Protein AF-A0A7X9A0E1-F1 (afdb_monomer_lite)

Radius of gyration: 15.58 Å; chains: 1; bounding box: 26×31×44 Å

Foldseek 3Di:
DDPPPPDPVVVLVVVCVPDVDDDPLAADPVLVCCCVVVVDDDDDDDDDPCNVVSNVVVD

Structure (mmCIF, N/CA/C/O backbone):
data_AF-A0A7X9A0E1-F1
#
_entry.id   AF-A0A7X9A0E1-F1
#
loop_
_atom_site.group_PDB
_atom_site.id
_atom_site.type_symbol
_atom_site.label_atom_id
_atom_site.label_alt_id
_atom_site.label_comp_id
_atom_site.label_asym_id
_atom_site.label_entity_id
_atom_site.label_seq_id
_atom_site.pdbx_PD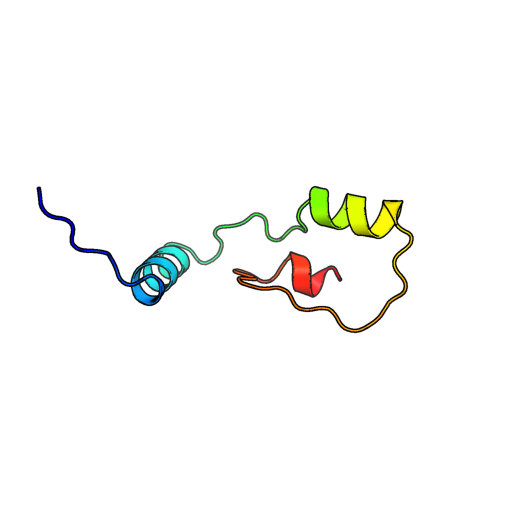B_ins_code
_atom_site.Cartn_x
_atom_site.Cartn_y
_atom_site.Cartn_z
_atom_site.occupancy
_atom_site.B_iso_or_equiv
_atom_site.auth_seq_id
_atom_site.auth_comp_id
_atom_site.auth_asym_id
_atom_site.auth_atom_id
_atom_site.pdbx_PDB_model_num
ATOM 1 N N . MET A 1 1 ? -4.655 23.909 26.050 1.00 47.38 1 MET A N 1
ATOM 2 C CA . MET A 1 1 ? -4.986 23.099 24.866 1.00 47.38 1 MET A CA 1
ATOM 3 C C . MET A 1 1 ? -4.374 21.742 25.113 1.00 47.38 1 MET A C 1
ATOM 5 O O . MET A 1 1 ? -3.188 21.700 25.409 1.00 47.38 1 MET A O 1
ATOM 9 N N . ASP A 1 2 ? -5.191 20.698 25.143 1.00 52.84 2 ASP A N 1
ATOM 10 C CA . ASP A 1 2 ? -4.731 19.332 25.372 1.00 52.84 2 ASP A CA 1
ATOM 11 C C . ASP A 1 2 ? -4.203 18.777 24.044 1.00 52.84 2 ASP A C 1
ATOM 13 O O . ASP A 1 2 ? -4.947 18.689 23.072 1.00 52.84 2 ASP A O 1
ATOM 17 N N . THR A 1 3 ? -2.899 18.524 23.967 1.00 58.09 3 THR A N 1
ATOM 18 C CA . THR A 1 3 ? -2.225 17.959 22.790 1.00 58.09 3 THR A CA 1
ATOM 19 C C . THR A 1 3 ? -1.774 16.542 23.111 1.00 58.09 3 THR A C 1
ATOM 21 O O . THR A 1 3 ? -0.588 16.222 23.011 1.00 58.09 3 THR A O 1
ATOM 24 N N . THR A 1 4 ? -2.697 15.694 23.558 1.00 70.50 4 THR A N 1
ATOM 25 C CA . THR A 1 4 ? -2.444 14.256 23.631 1.00 70.50 4 THR A CA 1
ATOM 26 C C . THR A 1 4 ? -2.255 13.747 22.206 1.00 70.50 4 THR A C 1
ATOM 28 O O . THR A 1 4 ? -3.195 13.568 21.437 1.00 70.50 4 THR A O 1
ATOM 31 N N . GLN A 1 5 ? -0.991 13.598 21.812 1.00 75.88 5 GLN A N 1
ATOM 32 C CA . GLN A 1 5 ? -0.634 12.968 20.554 1.00 75.88 5 GLN A CA 1
ATOM 33 C C . GLN A 1 5 ? -1.054 11.503 20.646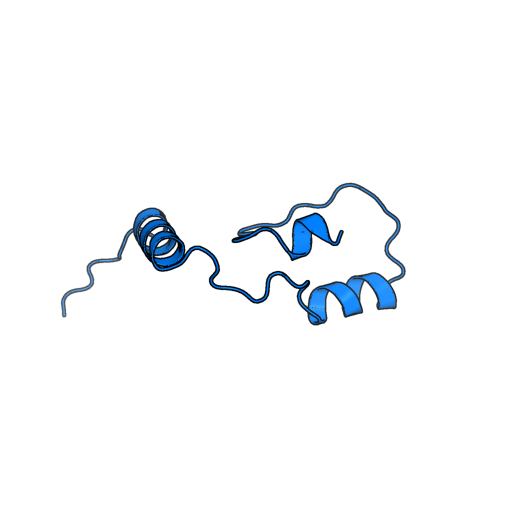 1.00 75.88 5 GLN A C 1
ATOM 35 O O . GLN A 1 5 ? -0.452 10.727 21.388 1.00 75.88 5 GLN A O 1
ATOM 40 N N . VAL A 1 6 ? -2.128 11.151 19.940 1.00 81.62 6 VAL A N 1
ATOM 41 C CA . VAL A 1 6 ? -2.593 9.767 19.840 1.00 81.62 6 VAL A CA 1
ATOM 42 C C . VAL A 1 6 ? -1.469 8.940 19.222 1.00 81.62 6 VAL A C 1
ATOM 44 O O . VAL A 1 6 ? -0.852 9.363 18.239 1.00 81.62 6 VAL A O 1
ATOM 47 N N . ASN A 1 7 ? -1.171 7.787 19.824 1.00 93.69 7 ASN A N 1
ATOM 48 C CA . ASN A 1 7 ? -0.212 6.848 19.259 1.00 93.69 7 ASN A CA 1
ATOM 49 C C . ASN A 1 7 ? -0.710 6.435 17.855 1.00 93.69 7 ASN A C 1
ATOM 51 O O . ASN A 1 7 ? -1.838 5.949 17.754 1.00 93.69 7 ASN A O 1
ATOM 55 N N . PRO A 1 8 ? 0.092 6.617 16.787 1.00 92.50 8 PRO A N 1
ATOM 56 C CA . PRO A 1 8 ? -0.300 6.229 15.435 1.00 92.50 8 PRO A CA 1
ATOM 57 C C . PRO A 1 8 ? -0.723 4.761 15.303 1.00 92.50 8 PRO A C 1
ATOM 59 O O . PRO A 1 8 ? -1.647 4.483 14.553 1.00 92.50 8 PRO A O 1
ATOM 62 N N . GLU A 1 9 ? -0.084 3.846 16.037 1.00 94.50 9 GLU A N 1
ATOM 63 C CA . GLU A 1 9 ? -0.449 2.422 16.086 1.00 94.50 9 GLU A CA 1
ATOM 64 C C . GLU A 1 9 ? -1.895 2.256 16.558 1.00 94.50 9 GLU A C 1
ATOM 66 O O . GLU A 1 9 ? -2.734 1.760 15.817 1.00 94.50 9 GLU A O 1
ATOM 71 N N . THR A 1 10 ? -2.215 2.783 17.744 1.00 95.38 10 THR A N 1
ATOM 72 C CA . THR A 1 10 ? -3.565 2.702 18.319 1.00 95.38 10 THR A CA 1
ATOM 73 C C . THR A 1 10 ? -4.609 3.357 17.418 1.00 95.38 10 THR A C 1
ATOM 75 O O . THR A 1 10 ? -5.682 2.800 17.228 1.00 95.38 10 THR A O 1
ATOM 78 N N . PHE A 1 11 ? -4.290 4.511 16.823 1.00 95.00 11 PHE A N 1
ATOM 79 C CA . PHE A 1 11 ? -5.200 5.189 15.900 1.00 95.00 11 PHE A CA 1
ATOM 80 C C . PHE A 1 11 ? -5.544 4.320 14.682 1.00 95.00 11 PHE A C 1
ATOM 82 O O . PHE A 1 11 ? -6.709 4.234 14.297 1.00 95.00 11 PHE A O 1
ATOM 89 N N . TRP A 1 12 ? -4.543 3.690 14.060 1.00 95.12 12 TRP A N 1
ATOM 90 C CA . TRP A 1 12 ? -4.769 2.867 12.874 1.00 95.12 12 TRP A CA 1
ATOM 91 C C . TRP A 1 12 ? -5.432 1.534 13.210 1.00 95.12 12 TRP A C 1
ATOM 93 O O . TRP A 1 12 ? -6.329 1.133 12.474 1.00 95.12 12 TRP A O 1
ATOM 103 N N . ASP A 1 13 ? -5.070 0.896 14.321 1.00 94.94 13 ASP A N 1
ATOM 104 C CA . ASP A 1 13 ? -5.725 -0.330 14.786 1.00 94.94 13 ASP A CA 1
ATOM 105 C C . ASP A 1 13 ? -7.215 -0.099 15.060 1.00 94.94 13 ASP A C 1
ATOM 107 O O . ASP A 1 13 ? -8.059 -0.868 14.600 1.00 94.94 13 ASP A O 1
ATOM 111 N N . GLU A 1 14 ? -7.559 0.989 15.759 1.00 95.69 14 GLU A N 1
ATOM 112 C CA . GLU A 1 14 ? -8.955 1.368 15.997 1.00 95.69 14 GLU A CA 1
ATOM 113 C C . GLU A 1 14 ? -9.676 1.630 14.677 1.00 95.69 14 GLU A C 1
ATOM 115 O O . GLU A 1 14 ? -10.740 1.062 14.438 1.00 95.69 14 GLU A O 1
ATOM 120 N N . ARG A 1 15 ? -9.066 2.420 13.785 1.00 94.81 15 ARG A N 1
ATOM 121 C CA . ARG A 1 15 ? -9.645 2.749 12.481 1.00 94.81 15 ARG A CA 1
ATOM 122 C C . ARG A 1 15 ? -9.926 1.501 11.646 1.00 94.81 15 ARG A C 1
ATOM 124 O O . ARG A 1 15 ? -11.003 1.433 11.062 1.00 94.81 15 ARG A O 1
ATOM 131 N N . TYR A 1 16 ? -8.990 0.548 11.584 1.00 94.88 16 TYR A N 1
ATOM 132 C CA . TYR A 1 16 ? -9.150 -0.718 10.855 1.00 94.88 16 TYR A CA 1
ATOM 133 C C . TYR A 1 16 ? -10.095 -1.708 11.551 1.00 94.88 16 TYR A C 1
ATOM 135 O O . TYR A 1 16 ? -10.656 -2.574 10.890 1.00 94.88 16 TYR A O 1
ATOM 143 N N . GLY A 1 17 ? -10.336 -1.555 12.855 1.00 95.38 17 GLY A N 1
ATOM 144 C CA . GLY A 1 17 ? -11.311 -2.346 13.607 1.00 95.38 17 GLY A CA 1
ATOM 145 C C . GLY A 1 17 ? -12.774 -1.905 13.450 1.00 95.38 17 GLY A C 1
ATOM 146 O O . GLY A 1 17 ? -13.669 -2.614 13.906 1.00 95.38 17 GLY A O 1
ATOM 147 N N . GLU A 1 18 ? -13.046 -0.752 12.828 1.00 95.44 18 GLU A N 1
ATOM 148 C CA . GLU A 1 18 ? -14.407 -0.205 12.675 1.00 95.44 18 GLU A CA 1
ATOM 149 C C . GLU A 1 18 ? -15.281 -0.968 11.661 1.00 95.44 18 GLU A C 1
ATOM 151 O O . GLU A 1 18 ? -16.510 -0.879 11.723 1.00 95.44 18 GLU A O 1
ATOM 156 N N . SER A 1 19 ? -14.678 -1.681 10.706 1.00 94.69 19 SER A N 1
ATOM 157 C CA . SER A 1 19 ? -15.375 -2.380 9.618 1.00 94.69 19 SER A CA 1
ATOM 158 C C . SER A 1 19 ? -14.494 -3.483 9.034 1.00 94.69 19 SER A C 1
ATOM 160 O O . SER A 1 19 ? -13.279 -3.330 8.988 1.00 94.69 19 SER A O 1
ATOM 162 N N . ASP A 1 20 ? -15.107 -4.545 8.505 1.00 91.12 20 ASP A N 1
ATOM 163 C CA . ASP A 1 20 ? -14.393 -5.614 7.785 1.00 91.12 20 ASP A CA 1
ATOM 164 C C . ASP A 1 20 ? -13.717 -5.111 6.491 1.00 91.12 20 ASP A C 1
ATOM 166 O O . ASP A 1 20 ? -12.784 -5.737 5.992 1.00 91.12 20 ASP A O 1
ATOM 170 N N . ALA A 1 21 ? -14.214 -4.002 5.933 1.00 92.94 21 ALA A N 1
ATOM 171 C CA . ALA A 1 21 ? -13.636 -3.311 4.784 1.00 92.94 21 ALA A CA 1
ATOM 172 C C . ALA A 1 21 ? -13.883 -1.801 4.887 1.00 92.94 21 ALA A C 1
ATOM 174 O O . ALA A 1 21 ? -15.006 -1.344 5.135 1.00 92.94 21 ALA A O 1
ATOM 175 N N . ILE A 1 22 ? -12.828 -1.025 4.691 1.00 94.75 22 ILE A N 1
ATOM 176 C CA . ILE A 1 22 ? -12.783 0.433 4.803 1.00 94.75 22 ILE A CA 1
ATOM 177 C C . ILE A 1 22 ? -12.483 1.066 3.455 1.00 94.75 22 ILE A C 1
ATOM 179 O O . ILE A 1 22 ? -13.018 2.138 3.150 1.00 94.75 22 ILE A O 1
ATOM 183 N N . TRP A 1 23 ? -11.636 0.426 2.655 1.00 93.00 23 TRP A N 1
ATOM 184 C CA . TRP A 1 23 ? -11.276 0.906 1.333 1.00 93.00 23 TRP A CA 1
ATOM 185 C C . TRP A 1 23 ? -11.990 0.105 0.247 1.00 93.00 23 TRP A C 1
ATOM 187 O O . TRP A 1 23 ? -12.743 -0.832 0.498 1.00 93.00 23 TRP A O 1
ATOM 197 N N . SER A 1 24 ? -11.813 0.530 -1.001 1.00 94.62 24 SER A N 1
ATOM 198 C CA . SER A 1 24 ? -12.533 -0.044 -2.141 1.00 94.62 24 SER A CA 1
ATOM 199 C C . SER A 1 24 ? -12.121 -1.482 -2.475 1.00 94.62 24 SER A C 1
ATOM 201 O O . SER A 1 24 ? -12.790 -2.117 -3.289 1.00 94.62 24 SER A O 1
ATOM 203 N N . GLY A 1 25 ? -10.997 -1.959 -1.930 1.00 95.44 25 GLY A N 1
ATOM 204 C CA . GLY A 1 25 ? -10.339 -3.201 -2.341 1.00 95.44 25 GLY A CA 1
ATOM 205 C C . GLY A 1 25 ? -9.723 -3.157 -3.747 1.00 95.44 25 GLY A C 1
ATOM 206 O O . GLY A 1 25 ? -9.194 -4.166 -4.202 1.00 95.44 25 GLY A O 1
ATOM 207 N N . ASN A 1 26 ? -9.783 -2.017 -4.443 1.00 97.75 26 ASN A N 1
ATOM 208 C CA . ASN A 1 26 ? -9.195 -1.836 -5.770 1.00 97.75 26 ASN A CA 1
ATOM 209 C C . ASN A 1 26 ? -7.880 -1.062 -5.679 1.00 97.75 26 ASN A C 1
ATOM 211 O O . ASN A 1 26 ? -7.711 -0.235 -4.781 1.00 97.75 26 ASN A O 1
ATOM 215 N N . VAL A 1 27 ? -7.006 -1.279 -6.663 1.00 97.94 27 VAL A N 1
ATOM 216 C CA . VAL A 1 27 ? -5.765 -0.516 -6.821 1.00 97.94 27 VAL A CA 1
ATOM 217 C C . VAL A 1 27 ? -6.040 0.987 -6.904 1.00 97.94 27 VAL A C 1
ATOM 219 O O . VAL A 1 27 ? -7.025 1.436 -7.504 1.00 97.94 27 VAL A O 1
ATOM 222 N N . ASN A 1 28 ? -5.145 1.782 -6.335 1.00 96.81 28 ASN A N 1
ATOM 223 C CA . ASN A 1 28 ? -5.116 3.213 -6.545 1.00 96.81 28 ASN A CA 1
ATOM 224 C C . ASN A 1 28 ? -4.841 3.522 -8.024 1.00 96.81 28 ASN A C 1
ATOM 226 O O . ASN A 1 28 ? -3.819 3.125 -8.582 1.00 96.81 28 ASN A O 1
ATOM 230 N N . ILE A 1 29 ? -5.731 4.291 -8.653 1.00 97.88 29 ILE A N 1
ATOM 231 C CA . ILE A 1 29 ? -5.603 4.660 -10.068 1.00 97.88 29 ILE A CA 1
ATOM 232 C C . ILE A 1 29 ? -4.264 5.341 -10.379 1.00 97.88 29 ILE A C 1
ATOM 234 O O . ILE A 1 29 ? -3.661 5.047 -11.401 1.00 97.88 29 ILE A O 1
ATOM 238 N N . ALA A 1 30 ? -3.738 6.158 -9.463 1.00 97.25 30 ALA A N 1
ATOM 239 C CA . ALA A 1 30 ? -2.455 6.824 -9.663 1.00 97.25 30 ALA A CA 1
ATOM 240 C C . ALA A 1 30 ? -1.276 5.836 -9.680 1.00 97.25 30 ALA A C 1
ATOM 242 O O . ALA A 1 30 ? -0.309 6.053 -10.409 1.00 97.25 30 ALA A O 1
ATOM 243 N N . LEU A 1 31 ? -1.346 4.755 -8.894 1.00 97.12 31 LEU A N 1
ATOM 244 C CA . LEU A 1 31 ? -0.340 3.694 -8.936 1.00 97.12 31 LEU A CA 1
ATOM 245 C C . LEU A 1 31 ? -0.402 2.964 -10.279 1.00 97.12 31 LEU A C 1
ATOM 247 O O . LEU A 1 31 ? 0.627 2.808 -10.936 1.00 97.12 31 LEU A O 1
ATOM 251 N N . ALA A 1 32 ? -1.607 2.558 -10.689 1.00 97.75 32 ALA A N 1
ATOM 252 C CA . ALA A 1 32 ? -1.821 1.855 -11.948 1.00 97.75 32 ALA A CA 1
ATOM 253 C C . ALA A 1 32 ? -1.336 2.684 -13.147 1.00 97.75 32 ALA A C 1
ATOM 255 O O . ALA A 1 32 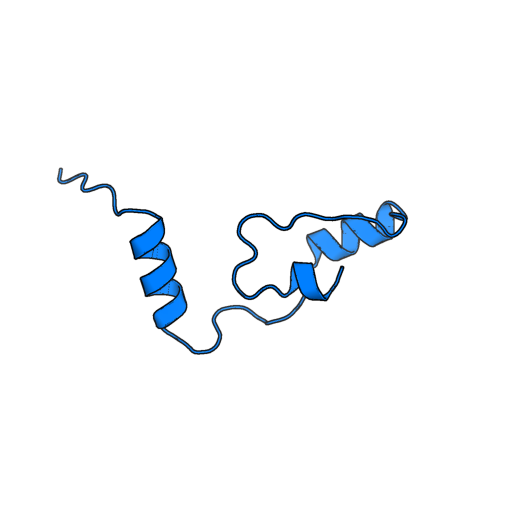? -0.601 2.167 -13.989 1.00 97.75 32 ALA A O 1
ATOM 256 N N . ASP A 1 33 ? -1.668 3.977 -13.176 1.00 98.25 33 ASP A N 1
ATOM 257 C CA . ASP A 1 33 ? -1.232 4.904 -14.220 1.00 98.25 33 ASP A CA 1
ATOM 258 C C . ASP A 1 33 ? 0.298 4.988 -14.277 1.00 98.25 33 ASP A C 1
ATOM 260 O O . ASP A 1 33 ? 0.881 4.805 -15.340 1.00 98.25 33 ASP A O 1
ATOM 264 N N . VAL A 1 34 ? 0.984 5.167 -13.140 1.00 97.19 34 VAL A N 1
ATOM 265 C CA . VAL A 1 34 ? 2.456 5.237 -13.108 1.00 97.19 34 VAL A CA 1
ATOM 266 C C . VAL A 1 34 ? 3.100 3.944 -13.609 1.00 97.19 34 VAL A C 1
ATOM 268 O O . VAL A 1 34 ? 4.066 4.002 -14.368 1.00 97.19 34 VAL A O 1
ATOM 271 N N . VAL A 1 35 ? 2.594 2.782 -13.192 1.00 97.06 35 VAL A N 1
ATOM 272 C CA . VAL A 1 35 ? 3.147 1.480 -13.598 1.00 97.06 35 VAL A CA 1
ATOM 273 C C . VAL A 1 35 ? 3.010 1.277 -15.107 1.00 97.06 35 VAL A C 1
ATOM 275 O O . VAL A 1 35 ? 3.977 0.870 -15.753 1.00 97.06 35 VAL A O 1
ATOM 278 N N . VAL A 1 36 ? 1.847 1.618 -15.673 1.00 96.81 36 VAL A N 1
ATOM 279 C CA . VAL A 1 36 ?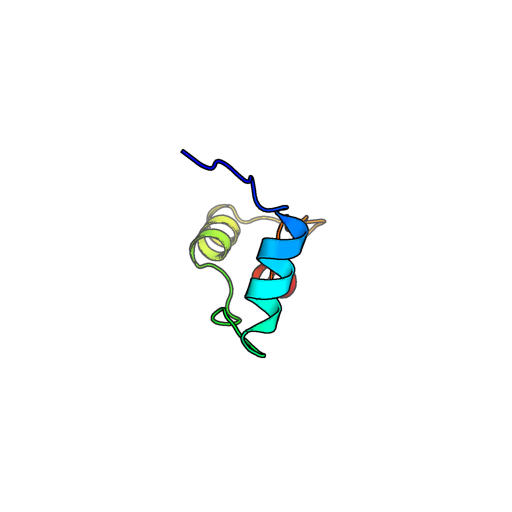 1.572 1.504 -17.112 1.00 96.81 36 VAL A CA 1
ATOM 280 C C . VAL A 1 36 ? 2.365 2.535 -17.915 1.00 96.81 36 VAL A C 1
ATOM 282 O O . VAL A 1 36 ? 3.043 2.170 -18.871 1.00 96.81 36 VAL A O 1
ATOM 285 N N . GLU A 1 37 ? 2.324 3.812 -17.531 1.00 98.06 37 GLU A N 1
ATOM 286 C CA . GLU A 1 37 ? 2.994 4.903 -18.252 1.00 98.06 37 GLU A CA 1
ATOM 287 C C . GLU A 1 37 ? 4.513 4.744 -18.290 1.00 98.06 37 GLU A C 1
ATOM 289 O O . GLU A 1 37 ? 5.163 5.202 -19.231 1.00 98.06 37 GLU A O 1
ATOM 294 N N . ARG A 1 38 ? 5.095 4.139 -17.251 1.00 96.88 38 ARG A N 1
ATOM 295 C CA . ARG A 1 38 ? 6.545 3.949 -17.149 1.00 96.88 38 ARG A CA 1
ATOM 296 C C . ARG A 1 38 ? 7.027 2.603 -17.662 1.00 96.88 38 ARG A C 1
ATOM 298 O O . ARG A 1 38 ? 8.235 2.384 -17.612 1.00 96.88 38 ARG A O 1
ATOM 305 N N . GLU A 1 39 ? 6.118 1.742 -18.117 1.00 96.69 39 GLU A N 1
ATOM 306 C CA . GLU A 1 39 ? 6.427 0.386 -18.579 1.00 96.69 39 GLU A CA 1
ATOM 307 C C . GLU A 1 39 ? 7.334 -0.342 -17.570 1.00 96.69 39 GLU A C 1
ATOM 309 O O . GLU A 1 39 ? 8.399 -0.855 -17.914 1.00 96.69 39 GLU A O 1
ATOM 314 N N . LEU A 1 40 ? 6.961 -0.299 -16.281 1.00 96.50 40 LEU A N 1
ATOM 315 C CA . LEU A 1 40 ? 7.803 -0.868 -15.229 1.00 96.50 40 LEU A CA 1
ATOM 316 C C . LEU A 1 40 ? 7.903 -2.385 -15.393 1.00 96.50 40 LEU A C 1
ATOM 318 O O . LEU A 1 40 ? 6.899 -3.096 -15.375 1.00 96.50 40 LEU A O 1
ATOM 322 N N . GLU A 1 41 ? 9.133 -2.878 -15.501 1.00 96.00 41 GLU A N 1
ATOM 323 C CA . GLU A 1 41 ? 9.401 -4.311 -15.524 1.00 96.00 41 GLU A CA 1
ATOM 324 C C . GLU A 1 41 ? 9.103 -4.939 -14.150 1.00 96.00 41 GLU A C 1
ATOM 326 O O . GLU A 1 41 ? 9.468 -4.355 -13.120 1.00 96.00 41 GLU A O 1
ATOM 331 N N . PRO A 1 42 ? 8.495 -6.138 -14.104 1.00 96.00 42 PRO A N 1
ATOM 332 C CA . PRO A 1 42 ? 8.249 -6.844 -12.855 1.00 96.00 42 PRO A CA 1
ATOM 333 C C . PRO A 1 42 ? 9.525 -7.055 -12.036 1.00 96.00 42 PRO A C 1
ATOM 335 O O . PRO A 1 42 ? 10.593 -7.391 -12.555 1.00 96.00 42 PRO A O 1
ATOM 338 N N . GLY A 1 43 ? 9.398 -6.911 -10.722 1.00 95.75 43 GLY A N 1
ATOM 339 C CA . GLY A 1 43 ? 10.511 -7.043 -9.796 1.00 95.75 43 GLY A CA 1
ATOM 340 C C . GLY A 1 43 ? 10.041 -7.033 -8.351 1.00 95.75 43 GLY A C 1
ATOM 341 O O . GLY A 1 43 ? 8.930 -7.449 -8.039 1.00 95.75 43 GLY A O 1
ATOM 342 N N . THR A 1 44 ? 10.898 -6.557 -7.456 1.00 97.38 44 THR A N 1
ATOM 343 C CA . THR A 1 44 ? 10.551 -6.435 -6.039 1.00 97.38 44 THR A CA 1
ATOM 344 C C . THR A 1 44 ? 9.998 -5.045 -5.753 1.00 97.38 44 THR A C 1
ATOM 346 O O . THR A 1 44 ? 10.688 -4.052 -5.981 1.00 97.38 44 THR A O 1
ATOM 349 N N . ALA A 1 45 ? 8.792 -4.986 -5.190 1.00 96.12 45 ALA A N 1
ATOM 350 C CA . ALA A 1 45 ? 8.160 -3.762 -4.709 1.00 96.12 45 ALA A CA 1
ATOM 351 C C . ALA A 1 45 ? 7.964 -3.795 -3.182 1.00 96.12 45 ALA A C 1
ATOM 353 O O . ALA A 1 45 ? 7.925 -4.861 -2.567 1.00 96.12 45 ALA A O 1
ATOM 354 N N . LEU A 1 46 ? 7.855 -2.613 -2.572 1.00 97.31 46 LEU A N 1
ATOM 355 C CA . LEU A 1 46 ? 7.513 -2.421 -1.163 1.00 97.31 46 LEU A CA 1
ATOM 356 C C . LEU A 1 46 ? 6.360 -1.422 -1.077 1.00 97.31 46 LEU A C 1
ATOM 358 O O . LEU A 1 46 ? 6.517 -0.277 -1.496 1.00 97.31 46 LEU A O 1
ATOM 362 N N . ASP A 1 47 ? 5.247 -1.851 -0.493 1.00 97.25 47 ASP A N 1
A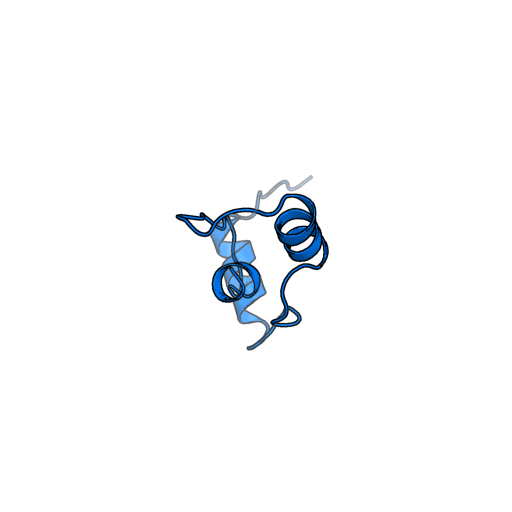TOM 363 C CA . ASP A 1 47 ? 4.090 -1.005 -0.204 1.00 97.25 4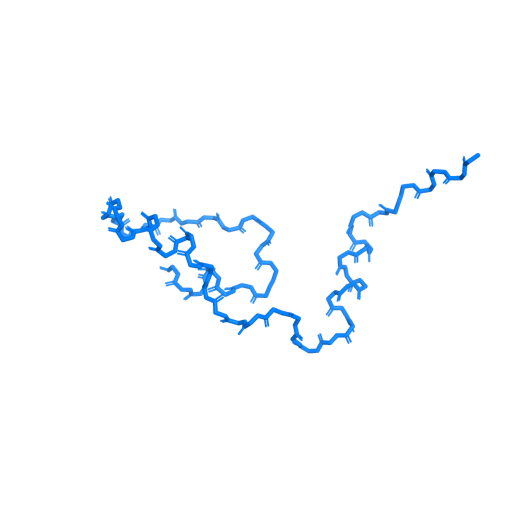7 ASP A CA 1
ATOM 364 C C . ASP A 1 47 ? 4.110 -0.596 1.281 1.00 97.25 47 ASP A C 1
ATOM 366 O O . ASP A 1 47 ? 3.931 -1.421 2.183 1.00 97.25 47 ASP A O 1
ATOM 370 N N . LEU A 1 48 ? 4.425 0.676 1.547 1.00 96.25 48 LEU A N 1
ATOM 371 C CA . LEU A 1 48 ? 4.541 1.223 2.899 1.00 96.25 48 LEU A CA 1
ATOM 372 C C . LEU A 1 48 ? 3.196 1.773 3.368 1.00 96.25 48 LEU A C 1
ATOM 374 O O . LEU A 1 48 ? 2.700 2.755 2.824 1.00 96.25 48 LEU A O 1
ATOM 378 N N . GLY A 1 49 ? 2.665 1.199 4.449 1.00 94.06 49 GLY A N 1
ATOM 379 C CA . GLY A 1 49 ? 1.327 1.553 4.919 1.00 94.06 49 GLY A CA 1
ATOM 380 C C . GLY A 1 49 ? 0.239 0.983 4.011 1.00 94.06 49 GLY A C 1
ATOM 381 O O . GLY A 1 49 ? -0.758 1.656 3.772 1.00 94.06 49 GLY A O 1
ATOM 382 N N . CYS A 1 50 ? 0.432 -0.257 3.545 1.00 95.88 50 CYS A N 1
ATOM 383 C CA . CYS A 1 50 ? -0.414 -0.943 2.564 1.00 95.88 50 CYS A CA 1
ATOM 384 C C . CYS A 1 50 ? -1.897 -1.067 2.954 1.00 95.88 50 CYS A C 1
ATOM 386 O O . CYS A 1 50 ? -2.734 -1.383 2.110 1.00 95.88 50 CYS A O 1
ATOM 388 N N . GLY A 1 51 ? -2.243 -0.828 4.223 1.00 95.25 51 GLY A N 1
ATOM 389 C CA . GLY A 1 51 ? -3.615 -0.907 4.709 1.00 95.25 51 GLY A CA 1
ATOM 390 C C . GLY A 1 51 ? -4.205 -2.291 4.466 1.00 95.25 51 GLY A C 1
ATOM 391 O O . GLY A 1 51 ? -3.708 -3.280 4.995 1.00 95.25 51 GLY A O 1
ATOM 392 N N . GLU A 1 52 ? -5.242 -2.356 3.631 1.00 96.38 52 GLU A N 1
ATOM 393 C CA . GLU A 1 52 ? -5.896 -3.612 3.228 1.00 96.38 52 GLU A CA 1
ATOM 394 C C . GLU A 1 52 ? -5.157 -4.363 2.104 1.00 96.38 52 GLU A C 1
ATOM 396 O O . GLU A 1 52 ? -5.524 -5.486 1.769 1.00 96.38 52 GLU A O 1
ATOM 401 N N . GLY A 1 53 ? -4.110 -3.770 1.520 1.00 96.94 53 GLY A N 1
ATOM 402 C CA . GLY A 1 53 ? -3.192 -4.439 0.595 1.00 96.94 53 GLY A CA 1
ATOM 403 C C . GLY A 1 53 ? -3.625 -4.478 -0.872 1.00 96.94 53 GLY A C 1
ATOM 404 O O . GLY A 1 53 ? -3.049 -5.245 -1.638 1.00 96.94 53 GLY A O 1
ATOM 405 N N . ALA A 1 54 ? -4.612 -3.678 -1.290 1.00 97.94 54 ALA A N 1
ATOM 406 C CA . ALA A 1 54 ? -5.112 -3.694 -2.671 1.00 97.94 54 ALA A CA 1
ATOM 407 C C . ALA A 1 54 ? -4.023 -3.375 -3.714 1.00 97.94 54 ALA A C 1
ATOM 409 O O . ALA A 1 54 ? -3.958 -4.027 -4.754 1.00 97.94 54 ALA A O 1
ATOM 410 N N . ASP A 1 55 ? -3.143 -2.421 -3.410 1.00 97.88 55 ASP A N 1
ATOM 411 C CA . ASP A 1 55 ? -2.022 -2.039 -4.273 1.00 97.88 55 ASP A CA 1
ATOM 412 C C . ASP A 1 55 ? -0.963 -3.152 -4.341 1.00 97.88 55 ASP A C 1
ATOM 414 O O . ASP A 1 55 ? -0.559 -3.560 -5.429 1.00 97.88 55 ASP A O 1
ATOM 418 N N . ALA A 1 56 ? -0.578 -3.714 -3.191 1.00 97.38 56 ALA A N 1
ATOM 419 C CA . ALA A 1 56 ? 0.366 -4.829 -3.106 1.00 97.38 56 ALA A CA 1
ATOM 420 C C . ALA A 1 56 ? -0.120 -6.126 -3.778 1.00 97.38 56 ALA A C 1
ATOM 422 O O . ALA A 1 56 ? 0.705 -6.915 -4.224 1.00 97.38 56 ALA A O 1
ATOM 423 N N . LEU A 1 57 ? -1.434 -6.375 -3.815 1.00 96.88 57 LEU A N 1
ATOM 424 C CA . LEU A 1 57 ? -2.023 -7.523 -4.516 1.00 96.88 57 LEU A CA 1
ATOM 425 C C . LEU A 1 57 ? -2.129 -7.308 -6.029 1.00 96.88 57 LEU A C 1
ATOM 427 O O . LEU A 1 57 ? -2.219 -8.283 -6.773 1.00 96.88 57 LEU A O 1
ATOM 431 N N . TRP A 1 58 ? -2.220 -6.051 -6.465 1.00 97.06 58 TRP A N 1
ATOM 432 C CA . TRP A 1 58 ? -2.342 -5.702 -7.875 1.00 97.06 58 TRP A CA 1
ATOM 433 C C . TRP A 1 58 ? -0.989 -5.706 -8.600 1.00 97.06 58 TRP A C 1
ATOM 435 O O . TRP A 1 58 ? -0.945 -6.101 -9.766 1.00 97.06 58 TRP A O 1
ATOM 445 N N . LEU A 1 59 ? 0.077 -5.266 -7.917 1.00 94.94 59 LEU A N 1
ATOM 446 C CA . LEU A 1 59 ? 1.473 -5.348 -8.378 1.00 94.94 59 LEU A CA 1
ATOM 447 C C . LEU A 1 59 ? 1.964 -6.801 -8.479 1.00 94.94 59 LEU A C 1
ATOM 449 O O . LEU A 1 59 ? 2.696 -7.088 -9.454 1.00 94.94 59 LEU A O 1
#

Sequence (59 aa):
MDTTQVNPETFWDERYGESDAIWSGNVNIALADVVVERELEPGTALDLGCGEGADALWL

Secondary structure (DSSP, 8-state):
-------HHHHHHHHHHT-S--S-SSPPHHHHHHHHHTTPPS-----TT-TT-HHHHH-

pLDDT: mean 92.76, std 10.44, range [47.38, 98.25]